Protein AF-A0A7X9FVB8-F1 (afdb_monomer)

Radius of gyration: 13.24 Å; Cα contacts (8 Å, |Δi|>4): 28; chains: 1; bounding box: 36×28×25 Å

Structure (mmCIF, N/CA/C/O backbone):
data_AF-A0A7X9FVB8-F1
#
_entry.id   AF-A0A7X9FVB8-F1
#
loop_
_atom_site.group_PDB
_atom_site.id
_atom_site.type_symbol
_atom_site.label_atom_id
_atom_site.label_alt_id
_atom_site.label_comp_id
_atom_site.label_asym_id
_atom_site.label_entity_id
_atom_site.label_seq_id
_atom_site.pdbx_PDB_ins_code
_atom_site.Cartn_x
_atom_site.Cartn_y
_atom_site.Cartn_z
_atom_site.occupancy
_atom_site.B_iso_or_equiv
_atom_site.auth_seq_id
_atom_site.auth_comp_id
_atom_site.auth_asym_id
_atom_site.auth_atom_id
_atom_site.pdbx_PDB_model_num
ATOM 1 N N . MET A 1 1 ? 25.231 -25.831 12.564 1.00 42.03 1 MET A N 1
ATOM 2 C CA . MET A 1 1 ? 24.998 -24.418 12.203 1.00 42.03 1 MET A CA 1
ATOM 3 C C . MET A 1 1 ? 23.530 -24.281 11.848 1.00 42.03 1 MET A C 1
ATOM 5 O O . MET A 1 1 ? 23.139 -24.566 10.726 1.00 42.03 1 MET A O 1
ATOM 9 N N . ALA A 1 2 ? 22.706 -24.000 12.852 1.00 52.91 2 ALA A N 1
ATOM 10 C CA . ALA A 1 2 ? 21.282 -23.754 12.697 1.00 52.91 2 ALA A CA 1
ATOM 11 C C . ALA A 1 2 ? 21.093 -22.265 12.946 1.00 52.91 2 ALA A C 1
ATOM 13 O O . ALA A 1 2 ? 21.500 -21.837 14.009 1.00 52.91 2 ALA A O 1
ATOM 14 N N . GLU A 1 3 ? 20.575 -21.521 11.967 1.00 47.94 3 GLU A N 1
ATOM 15 C CA . GLU A 1 3 ? 19.937 -20.197 12.102 1.00 47.94 3 GLU A CA 1
ATOM 16 C C . GLU A 1 3 ? 19.871 -19.550 10.715 1.00 47.94 3 GLU A C 1
ATOM 18 O O . GLU A 1 3 ? 20.733 -18.763 10.350 1.00 47.94 3 GLU A O 1
ATOM 23 N N . SER A 1 4 ? 18.881 -19.927 9.897 1.00 41.81 4 SER A N 1
ATOM 24 C CA . SER A 1 4 ? 18.462 -19.157 8.704 1.00 41.81 4 SER A CA 1
ATOM 25 C C . SER A 1 4 ? 17.129 -19.666 8.128 1.00 41.81 4 SER A C 1
ATOM 27 O O . SER A 1 4 ? 16.955 -19.725 6.916 1.00 41.81 4 SER A O 1
ATOM 29 N N . ASP A 1 5 ? 16.161 -20.047 8.971 1.00 43.06 5 ASP A N 1
ATOM 30 C CA . ASP A 1 5 ? 14.839 -20.507 8.488 1.00 43.06 5 ASP A CA 1
ATOM 31 C C . ASP A 1 5 ? 13.666 -19.617 8.932 1.00 43.06 5 ASP A C 1
ATOM 33 O O . ASP A 1 5 ? 12.499 -19.977 8.820 1.00 43.06 5 ASP A O 1
ATOM 37 N N . LYS A 1 6 ? 13.950 -18.394 9.404 1.00 45.00 6 LYS A N 1
ATOM 38 C CA . LYS A 1 6 ? 12.901 -17.421 9.767 1.00 45.00 6 LYS A CA 1
ATOM 39 C C . LYS A 1 6 ? 12.640 -16.355 8.697 1.00 45.00 6 LYS A C 1
ATOM 41 O O . LYS A 1 6 ? 11.599 -15.703 8.727 1.00 45.00 6 LYS A O 1
ATOM 46 N N . GLU A 1 7 ? 13.518 -16.219 7.703 1.00 46.50 7 GLU A N 1
ATOM 47 C CA . GLU A 1 7 ? 13.419 -15.150 6.694 1.00 46.50 7 GLU A CA 1
ATOM 48 C C . GLU A 1 7 ? 12.671 -15.542 5.411 1.00 46.50 7 GLU A C 1
ATOM 50 O O . GLU A 1 7 ? 12.176 -14.673 4.690 1.00 46.50 7 GLU A O 1
ATOM 55 N N . LYS A 1 8 ? 12.497 -16.838 5.121 1.00 45.00 8 LYS A N 1
ATOM 56 C CA . LYS A 1 8 ? 11.789 -17.273 3.900 1.00 45.00 8 LYS A CA 1
ATOM 57 C C . LYS A 1 8 ? 10.267 -17.303 4.044 1.00 45.00 8 LYS A C 1
ATOM 59 O O . LYS A 1 8 ? 9.567 -17.173 3.045 1.00 45.00 8 LYS A O 1
ATOM 64 N N . SER A 1 9 ? 9.738 -17.390 5.265 1.00 46.41 9 SER A N 1
ATOM 65 C CA . SER A 1 9 ? 8.283 -17.449 5.488 1.00 46.41 9 SER A CA 1
ATOM 66 C C . SER A 1 9 ? 7.591 -16.080 5.344 1.00 46.41 9 SER A C 1
ATOM 68 O O . SER A 1 9 ? 6.403 -15.996 5.035 1.00 46.41 9 SER A O 1
ATOM 70 N N . SER A 1 10 ? 8.337 -14.975 5.481 1.00 52.16 10 SER A N 1
ATOM 71 C CA . SER A 1 10 ? 7.784 -13.618 5.336 1.00 52.16 10 SER A CA 1
ATOM 72 C C . SER A 1 10 ? 7.600 -13.171 3.883 1.00 52.16 10 SER A C 1
ATOM 74 O O . SER A 1 10 ? 6.727 -12.345 3.627 1.00 52.16 10 SER A O 1
ATOM 76 N N . LYS A 1 11 ? 8.339 -13.743 2.919 1.00 54.69 11 LYS A N 1
ATOM 77 C CA . LYS A 1 11 ? 8.230 -13.357 1.496 1.00 54.69 11 LYS A CA 1
ATOM 78 C C . LYS A 1 11 ? 6.897 -13.760 0.853 1.00 54.69 11 LYS A C 1
ATOM 80 O O . LYS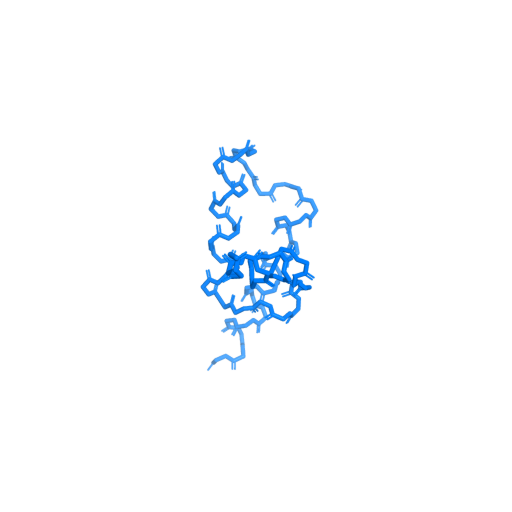 A 1 11 ? 6.483 -13.134 -0.115 1.00 54.69 11 LYS A O 1
ATOM 85 N N . ASN A 1 12 ? 6.186 -14.730 1.436 1.00 58.25 12 ASN A N 1
ATOM 86 C CA . ASN A 1 12 ? 4.876 -15.191 0.960 1.00 58.25 12 ASN A CA 1
ATOM 87 C C . ASN A 1 12 ? 3.716 -14.723 1.854 1.00 58.25 12 ASN A C 1
ATOM 89 O O . ASN A 1 12 ? 2.615 -15.283 1.796 1.00 58.25 12 ASN A O 1
ATOM 93 N N . LYS A 1 13 ? 3.919 -13.705 2.702 1.00 66.62 13 LYS A N 1
ATOM 94 C CA . LYS A 1 13 ? 2.798 -13.118 3.441 1.00 66.62 13 LYS A CA 1
ATOM 95 C C . LYS A 1 13 ? 1.823 -12.504 2.443 1.00 66.62 13 LYS A C 1
ATOM 97 O O . LYS A 1 13 ? 2.143 -11.566 1.720 1.00 66.62 13 LYS A O 1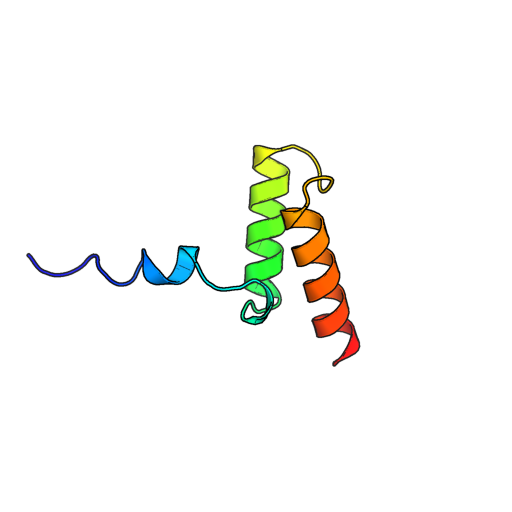
ATOM 102 N N . LYS A 1 14 ? 0.605 -13.053 2.418 1.00 76.19 14 LYS A N 1
ATOM 103 C CA . LYS A 1 14 ? -0.506 -12.493 1.642 1.00 76.19 14 LYS A CA 1
ATOM 104 C C . LYS A 1 14 ? -0.649 -11.015 1.991 1.00 76.19 14 LYS A C 1
ATOM 106 O O . LYS A 1 14 ? -0.648 -10.679 3.171 1.00 76.19 14 LYS A O 1
ATOM 111 N N . ILE A 1 15 ? -0.887 -10.174 0.987 1.00 78.94 15 ILE A N 1
ATOM 112 C CA . ILE A 1 15 ? -1.072 -8.722 1.153 1.00 78.94 15 ILE A CA 1
ATOM 113 C C . ILE A 1 15 ? -2.126 -8.399 2.224 1.00 78.94 15 ILE A C 1
ATOM 115 O O . ILE A 1 15 ? -1.983 -7.458 2.994 1.00 78.94 15 ILE A O 1
ATOM 119 N N . ASN A 1 16 ? -3.153 -9.244 2.346 1.00 78.38 16 ASN A N 1
ATOM 120 C CA . ASN A 1 16 ? -4.200 -9.116 3.360 1.00 78.38 16 ASN A CA 1
ATOM 121 C C . ASN A 1 16 ? -3.666 -9.200 4.815 1.00 78.38 16 ASN A C 1
ATOM 123 O O . ASN A 1 16 ? -4.242 -8.618 5.724 1.00 78.38 16 ASN A O 1
ATOM 127 N N . ARG A 1 17 ? -2.537 -9.874 5.053 1.00 80.88 17 ARG A N 1
ATOM 128 C CA . ARG A 1 17 ? -1.898 -9.990 6.377 1.00 80.88 17 ARG A CA 1
ATOM 129 C C . ARG A 1 17 ? -0.783 -8.962 6.610 1.00 80.88 17 ARG A C 1
ATOM 131 O O . ARG A 1 17 ? -0.142 -9.024 7.654 1.00 80.88 17 ARG A O 1
ATOM 138 N N . LEU A 1 18 ? -0.522 -8.064 5.657 1.00 82.88 18 LEU A N 1
ATOM 139 C CA . LEU A 1 18 ? 0.471 -7.003 5.826 1.00 82.88 18 LEU A CA 1
ATOM 140 C C . LEU A 1 18 ? -0.103 -5.861 6.668 1.00 82.88 18 LEU A C 1
ATOM 142 O O . LEU A 1 18 ? -1.278 -5.508 6.541 1.00 82.88 18 LEU A O 1
ATOM 146 N N . THR A 1 19 ? 0.750 -5.289 7.513 1.00 86.56 19 THR A N 1
ATOM 147 C CA . THR A 1 19 ? 0.482 -4.058 8.263 1.00 86.56 19 THR A CA 1
ATOM 148 C C . THR A 1 19 ? 0.798 -2.836 7.400 1.00 86.56 19 THR A C 1
ATOM 150 O O . THR A 1 19 ? 1.411 -2.963 6.340 1.00 86.56 19 THR A O 1
ATOM 153 N N . LEU A 1 20 ? 0.398 -1.640 7.847 1.00 86.25 20 LEU A N 1
ATOM 154 C CA . LEU A 1 20 ? 0.678 -0.394 7.123 1.00 86.25 20 LEU A CA 1
ATOM 155 C C . LEU A 1 20 ? 2.171 -0.228 6.806 1.00 86.25 20 LEU A C 1
ATOM 157 O O . LEU A 1 20 ? 2.510 -0.033 5.643 1.00 86.25 20 LEU A O 1
ATOM 161 N N . SER A 1 21 ? 3.051 -0.418 7.792 1.00 86.62 21 SER A N 1
ATOM 162 C CA . SER A 1 21 ? 4.502 -0.285 7.599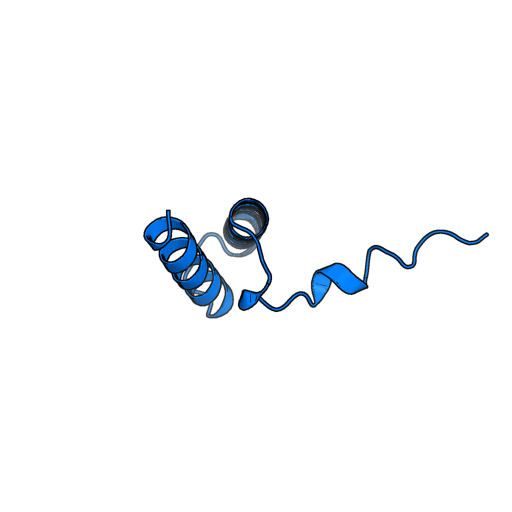 1.00 86.62 21 SER A CA 1
ATOM 163 C C . SER A 1 21 ? 5.063 -1.267 6.567 1.00 86.62 21 SER A C 1
ATOM 165 O O . SER A 1 21 ? 5.871 -0.885 5.726 1.00 86.62 21 SER A O 1
ATOM 167 N N . GLU A 1 22 ? 4.596 -2.519 6.571 1.00 87.44 22 GLU A N 1
ATOM 168 C CA . GLU A 1 22 ? 5.034 -3.523 5.593 1.00 87.44 22 GLU A CA 1
ATOM 169 C C . GLU A 1 22 ? 4.541 -3.190 4.175 1.00 87.44 22 GLU A C 1
ATOM 171 O O . GLU A 1 22 ? 5.236 -3.434 3.188 1.00 87.44 22 GLU A O 1
ATOM 176 N N . ILE A 1 23 ? 3.334 -2.625 4.058 1.00 88.88 23 ILE A N 1
ATOM 177 C CA . ILE A 1 23 ? 2.774 -2.187 2.775 1.00 88.88 23 ILE A CA 1
ATOM 178 C C . ILE A 1 23 ? 3.585 -1.025 2.204 1.00 88.88 23 ILE A C 1
ATOM 180 O O . ILE A 1 23 ? 3.859 -1.010 1.004 1.00 88.88 23 ILE A O 1
ATOM 184 N N . GLU A 1 24 ? 3.986 -0.071 3.044 1.00 88.88 24 GLU A N 1
ATOM 185 C CA . GLU A 1 24 ? 4.817 1.061 2.630 1.00 88.88 24 GLU A CA 1
ATOM 186 C C . GLU A 1 24 ? 6.206 0.606 2.191 1.00 88.88 24 GLU A C 1
ATOM 188 O O . GLU A 1 24 ? 6.606 0.923 1.071 1.00 88.88 24 GLU A O 1
ATOM 193 N N . ALA A 1 25 ? 6.864 -0.252 2.976 1.00 89.94 25 ALA A N 1
ATOM 194 C CA . ALA 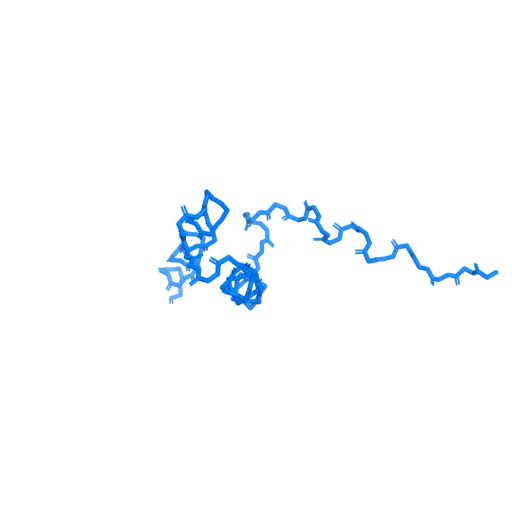A 1 25 ? 8.156 -0.829 2.609 1.00 89.94 25 ALA A CA 1
ATOM 195 C C . ALA A 1 25 ? 8.104 -1.553 1.249 1.00 89.94 25 ALA A C 1
ATOM 197 O O . ALA A 1 25 ? 9.006 -1.416 0.419 1.00 89.94 25 ALA A O 1
ATOM 198 N N . GLN A 1 26 ? 7.019 -2.285 0.966 1.00 87.31 26 GLN A N 1
ATOM 199 C CA . GLN A 1 26 ? 6.840 -2.938 -0.333 1.00 87.31 26 GLN A CA 1
ATOM 200 C C . GLN A 1 26 ? 6.528 -1.955 -1.467 1.00 87.31 26 GLN A C 1
ATOM 202 O O . GLN A 1 26 ? 7.016 -2.147 -2.580 1.00 87.31 26 GLN A O 1
ATOM 207 N N . LEU A 1 27 ? 5.745 -0.899 -1.228 1.00 88.69 27 LEU A N 1
ATOM 208 C CA . LEU A 1 27 ? 5.494 0.140 -2.234 1.00 88.69 27 LEU A CA 1
ATOM 209 C C . LEU A 1 27 ? 6.765 0.913 -2.588 1.00 88.69 27 LEU A C 1
ATOM 211 O O . LEU A 1 27 ? 6.952 1.255 -3.757 1.00 88.69 27 LEU A O 1
ATOM 215 N N . GLU A 1 28 ? 7.639 1.159 -1.615 1.00 89.44 28 GLU A N 1
ATOM 216 C CA . GLU A 1 28 ? 8.953 1.760 -1.835 1.00 89.44 28 GLU A CA 1
ATOM 217 C C . GLU A 1 28 ? 9.880 0.825 -2.610 1.00 89.44 28 GLU A C 1
ATOM 219 O O . GLU A 1 28 ? 10.504 1.255 -3.582 1.00 89.44 28 GLU A O 1
ATOM 224 N N . ALA A 1 29 ? 9.907 -0.467 -2.267 1.00 87.75 29 ALA A N 1
ATOM 225 C CA . ALA A 1 29 ? 10.664 -1.466 -3.018 1.00 87.75 29 ALA A CA 1
ATOM 226 C C . ALA A 1 29 ? 10.197 -1.550 -4.481 1.00 87.75 29 ALA A C 1
ATOM 228 O O . ALA A 1 29 ? 11.019 -1.541 -5.398 1.00 87.75 29 ALA A O 1
ATOM 229 N N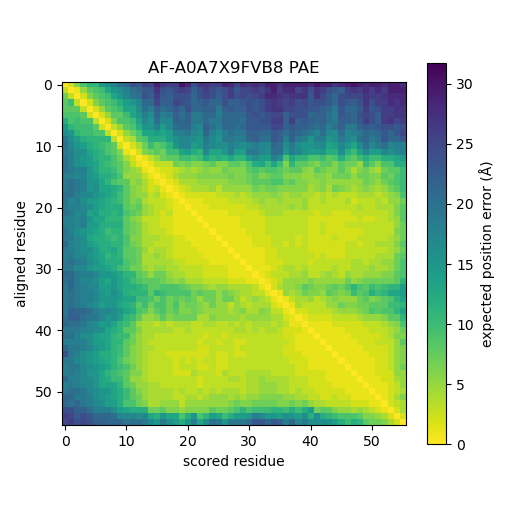 . ILE A 1 30 ? 8.881 -1.550 -4.718 1.00 86.88 30 ILE A N 1
ATOM 230 C CA . ILE A 1 30 ? 8.309 -1.519 -6.070 1.00 86.88 30 ILE A CA 1
ATOM 231 C C . ILE A 1 30 ? 8.658 -0.212 -6.774 1.00 86.88 30 ILE A C 1
ATOM 233 O O . ILE A 1 30 ? 9.052 -0.240 -7.932 1.00 86.88 30 ILE A O 1
ATOM 237 N N . LYS A 1 31 ? 8.553 0.934 -6.096 1.00 87.06 31 LYS A N 1
ATOM 238 C CA . LYS A 1 31 ? 8.915 2.232 -6.678 1.00 87.06 31 LYS A CA 1
ATOM 239 C C . LYS A 1 31 ? 10.385 2.268 -7.089 1.00 87.06 31 LYS A C 1
ATOM 241 O O . LYS A 1 31 ? 10.699 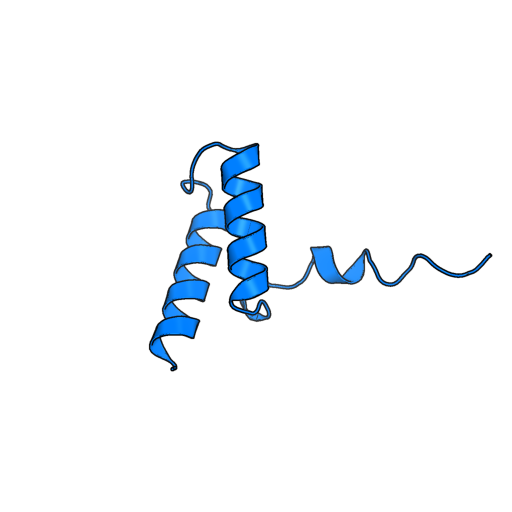2.810 -8.140 1.00 87.06 31 LYS A O 1
ATOM 246 N N . LYS A 1 32 ? 11.274 1.670 -6.295 1.00 87.25 32 LYS A N 1
ATOM 247 C CA . LYS A 1 32 ? 12.707 1.586 -6.597 1.00 87.25 32 LYS A CA 1
ATOM 248 C C . LYS A 1 32 ? 13.002 0.623 -7.748 1.00 87.25 32 LYS A C 1
ATOM 250 O O . LYS A 1 32 ? 13.897 0.894 -8.537 1.00 87.25 32 LYS A O 1
ATOM 255 N N . SER A 1 33 ? 12.261 -0.480 -7.839 1.00 83.00 33 SER A N 1
ATOM 256 C CA . SER A 1 33 ? 12.476 -1.510 -8.861 1.00 83.00 33 SER A CA 1
ATOM 257 C C . SER A 1 33 ? 11.837 -1.164 -10.209 1.00 83.00 33 SER A C 1
ATOM 259 O O . SER A 1 33 ? 12.448 -1.375 -11.246 1.00 83.00 33 SER A O 1
ATOM 261 N N . GLU A 1 34 ? 10.608 -0.650 -10.201 1.00 80.44 34 GLU A N 1
ATOM 262 C CA . GLU A 1 34 ? 9.768 -0.450 -11.394 1.00 80.44 34 GLU A CA 1
ATOM 263 C C . GLU A 1 34 ? 9.587 1.036 -11.745 1.00 80.44 34 GLU A C 1
ATOM 265 O O . GLU A 1 34 ? 9.018 1.372 -12.781 1.00 80.44 34 GLU A O 1
ATOM 270 N N . GLY A 1 35 ? 9.983 1.954 -10.858 1.00 81.69 35 GLY A N 1
ATOM 271 C CA . GLY A 1 35 ? 9.791 3.398 -11.032 1.00 81.69 35 GLY A CA 1
ATOM 272 C C . GLY A 1 35 ? 8.342 3.879 -10.885 1.00 81.69 35 GLY A C 1
ATOM 273 O O . GLY A 1 35 ? 8.105 5.084 -10.828 1.00 81.69 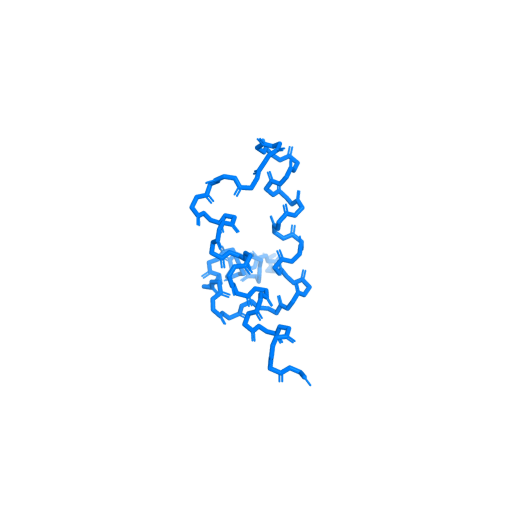35 GLY A O 1
ATOM 274 N N . ASN A 1 36 ? 7.353 2.976 -10.820 1.00 80.44 36 ASN A N 1
ATOM 275 C CA . ASN A 1 36 ? 5.936 3.337 -10.793 1.00 80.44 36 ASN A CA 1
ATOM 276 C C . ASN A 1 36 ? 5.046 2.289 -10.092 1.00 80.44 36 ASN A C 1
ATOM 278 O O . ASN A 1 36 ? 5.419 1.133 -9.914 1.00 80.44 36 ASN A O 1
ATOM 282 N N . TRP A 1 37 ? 3.815 2.673 -9.744 1.00 83.56 37 TRP A N 1
ATOM 283 C CA . TRP A 1 37 ? 2.828 1.827 -9.053 1.00 83.56 37 TRP A CA 1
ATOM 284 C C . TRP A 1 37 ? 1.758 1.238 -9.986 1.00 83.56 37 TRP A C 1
ATOM 286 O O . TRP A 1 37 ? 0.605 1.038 -9.603 1.00 83.56 37 TRP A O 1
ATOM 296 N N . ARG A 1 38 ? 2.121 0.948 -11.240 1.00 81.44 38 ARG A N 1
ATOM 297 C CA . ARG A 1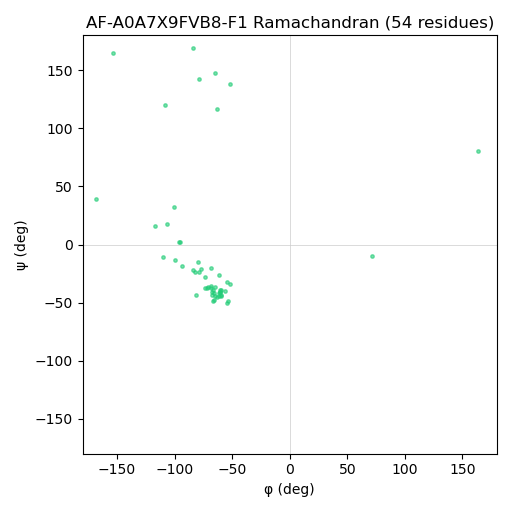 38 ? 1.185 0.402 -12.244 1.00 81.44 38 ARG A CA 1
ATOM 298 C C . ARG A 1 38 ? 0.987 -1.109 -12.150 1.00 81.44 38 ARG A C 1
ATOM 300 O O . ARG A 1 38 ? -0.055 -1.625 -12.576 1.00 81.44 38 ARG A O 1
ATOM 307 N N . SER A 1 39 ? 1.951 -1.820 -11.578 1.00 83.50 39 SER A N 1
ATOM 308 C CA . SER A 1 39 ? 1.925 -3.278 -11.481 1.00 83.50 39 SER A CA 1
ATOM 309 C C . SER A 1 39 ? 0.764 -3.759 -10.600 1.00 83.50 39 SER A C 1
ATOM 311 O O . SER A 1 39 ? 0.346 -3.091 -9.650 1.00 83.50 39 SER A O 1
ATOM 313 N N . LYS A 1 40 ? 0.201 -4.934 -10.926 1.00 85.69 40 LYS A N 1
ATOM 314 C CA . LYS A 1 40 ? -0.955 -5.520 -10.210 1.00 85.69 40 LYS A CA 1
ATOM 315 C C . LYS A 1 40 ? -0.688 -5.649 -8.706 1.00 85.69 40 LYS A C 1
ATOM 317 O O . LYS A 1 40 ? -1.602 -5.520 -7.896 1.00 85.69 40 LYS A O 1
ATOM 322 N N . HIS A 1 41 ? 0.567 -5.886 -8.336 1.00 84.88 41 HIS A N 1
ATOM 323 C CA . HIS A 1 41 ? 1.009 -5.951 -6.949 1.00 84.88 41 HIS A CA 1
ATOM 324 C C . HIS A 1 41 ? 0.913 -4.589 -6.237 1.00 84.88 41 HIS A C 1
ATOM 326 O O . HIS A 1 41 ? 0.290 -4.490 -5.184 1.00 84.88 41 HIS A O 1
ATOM 332 N N . ALA A 1 42 ? 1.417 -3.520 -6.862 1.00 87.44 42 ALA A N 1
ATOM 333 C CA . ALA A 1 42 ? 1.362 -2.159 -6.325 1.00 87.44 42 ALA A CA 1
ATOM 334 C C . ALA A 1 42 ? -0.080 -1.684 -6.096 1.00 87.44 42 ALA A C 1
ATOM 336 O O . ALA A 1 42 ? -0.407 -1.144 -5.042 1.00 87.44 42 ALA A O 1
ATOM 337 N N . ARG A 1 43 ? -0.974 -1.963 -7.054 1.00 89.31 43 ARG A N 1
ATOM 338 C CA . ARG A 1 43 ? -2.405 -1.646 -6.932 1.00 89.31 43 ARG A CA 1
ATOM 339 C C . ARG A 1 43 ? -3.066 -2.358 -5.749 1.00 89.31 43 ARG A C 1
ATOM 341 O O . ARG A 1 43 ? -3.849 -1.744 -5.033 1.00 89.31 43 ARG A O 1
ATOM 348 N N . GLN A 1 44 ? -2.731 -3.629 -5.515 1.00 90.25 44 GLN A N 1
ATOM 349 C CA . GLN A 1 44 ? -3.243 -4.377 -4.361 1.00 90.25 44 GLN A CA 1
ATOM 350 C C . GLN A 1 44 ? -2.720 -3.824 -3.029 1.00 90.25 44 GLN A C 1
ATOM 352 O O . GLN A 1 44 ? -3.483 -3.731 -2.070 1.00 90.25 44 GLN A O 1
ATOM 357 N N . LEU A 1 45 ? -1.448 -3.422 -2.975 1.00 89.62 45 LEU A N 1
ATOM 358 C CA . LEU A 1 45 ? -0.848 -2.786 -1.801 1.00 89.62 45 LEU A CA 1
ATOM 359 C C . LEU A 1 45 ? -1.512 -1.439 -1.484 1.00 89.62 45 LEU A C 1
ATOM 361 O O . LEU A 1 45 ? -1.898 -1.212 -0.341 1.00 89.62 45 LEU A O 1
ATOM 365 N N . LEU A 1 46 ? -1.739 -0.587 -2.490 1.00 89.12 46 LEU A N 1
ATOM 366 C CA . LEU A 1 46 ? -2.461 0.682 -2.325 1.00 89.12 46 LEU A CA 1
ATOM 367 C C . LEU A 1 46 ? -3.901 0.469 -1.840 1.00 89.12 46 LEU A C 1
ATOM 369 O O . LEU A 1 46 ? -4.342 1.142 -0.910 1.00 89.12 46 LEU A O 1
ATOM 373 N N . ALA A 1 47 ? -4.619 -0.500 -2.416 1.00 89.50 47 ALA A N 1
ATOM 374 C CA . ALA A 1 47 ? -5.968 -0.844 -1.971 1.00 89.50 47 ALA A CA 1
ATOM 375 C C . ALA A 1 47 ? -5.976 -1.328 -0.512 1.00 89.50 47 ALA A C 1
ATOM 377 O O . ALA A 1 47 ? -6.836 -0.928 0.272 1.00 89.50 47 ALA A O 1
ATOM 378 N N . ARG A 1 48 ? -4.993 -2.147 -0.115 1.00 89.12 48 ARG A N 1
ATOM 379 C CA . ARG A 1 48 ? -4.871 -2.600 1.275 1.00 89.12 48 ARG A CA 1
ATOM 380 C C . ARG A 1 48 ? -4.515 -1.456 2.222 1.00 89.12 48 ARG A C 1
ATOM 382 O O . ARG A 1 48 ? -5.120 -1.381 3.287 1.00 89.12 48 ARG A O 1
ATOM 389 N N . LYS A 1 49 ? -3.609 -0.552 1.824 1.00 88.12 49 LYS A N 1
ATOM 390 C CA . LYS A 1 49 ? -3.281 0.673 2.572 1.00 88.12 49 LYS A CA 1
ATOM 391 C C . LYS A 1 49 ? -4.547 1.484 2.841 1.00 88.12 49 LYS A C 1
ATOM 393 O O . LYS A 1 49 ? -4.827 1.771 3.996 1.00 88.12 49 LYS A O 1
ATOM 398 N N . ALA A 1 50 ? -5.350 1.742 1.807 1.00 88.19 50 ALA A N 1
ATOM 399 C CA . ALA A 1 50 ? -6.598 2.499 1.920 1.00 88.19 50 ALA A CA 1
ATOM 400 C C . ALA A 1 50 ? -7.614 1.861 2.890 1.00 88.19 50 ALA A C 1
ATOM 402 O O . ALA A 1 50 ? -8.274 2.563 3.654 1.00 88.19 50 ALA A O 1
ATOM 403 N N . VAL A 1 51 ? -7.733 0.528 2.891 1.00 88.31 51 VAL A N 1
ATOM 404 C CA . VAL A 1 51 ? -8.620 -0.204 3.815 1.00 88.31 51 VAL A CA 1
ATOM 405 C C . VAL A 1 51 ? -8.141 -0.118 5.264 1.00 88.31 51 VAL A C 1
ATOM 407 O O . VAL A 1 51 ? -8.969 -0.034 6.168 1.00 88.31 51 VAL A O 1
ATOM 410 N N . LEU A 1 52 ? -6.826 -0.155 5.491 1.00 84.75 52 LEU A N 1
ATOM 411 C CA . LEU A 1 52 ? -6.248 -0.033 6.830 1.00 84.75 52 LEU A CA 1
ATOM 412 C C . LEU A 1 52 ? -6.332 1.404 7.355 1.00 84.75 52 LEU A C 1
ATOM 414 O O . LEU A 1 52 ? -6.621 1.588 8.528 1.00 84.75 52 LEU A O 1
ATOM 418 N N . THR A 1 53 ? -6.152 2.414 6.498 1.00 84.44 53 THR A N 1
ATOM 419 C CA . THR A 1 5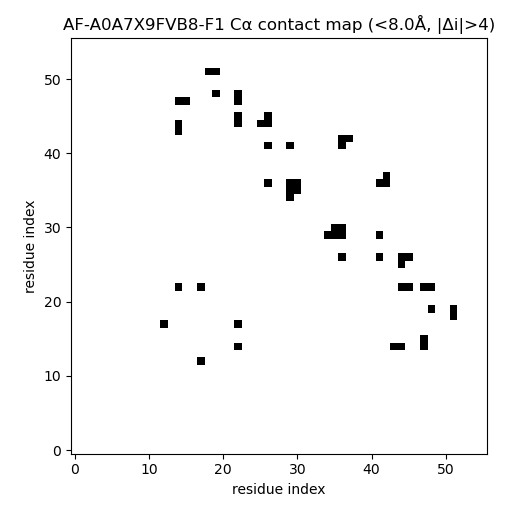3 ? -6.294 3.827 6.889 1.00 84.44 53 THR A CA 1
ATOM 420 C C . THR A 1 53 ? -7.744 4.251 7.104 1.00 84.44 53 THR A C 1
ATOM 422 O O . THR A 1 53 ? -7.985 5.165 7.873 1.00 84.44 53 THR A O 1
ATOM 425 N N . ARG A 1 54 ? -8.716 3.617 6.430 1.00 81.38 54 ARG A N 1
ATOM 426 C CA . ARG A 1 54 ? -10.154 3.902 6.611 1.00 81.38 54 ARG A CA 1
ATOM 427 C C . ARG A 1 54 ? -10.757 3.226 7.854 1.00 81.38 54 ARG A C 1
ATOM 429 O O . ARG A 1 54 ? -11.876 3.551 8.226 1.00 81.38 54 ARG A O 1
ATOM 436 N N . GLN A 1 55 ? -10.060 2.256 8.443 1.00 60.69 55 GLN A N 1
ATOM 437 C CA . GLN A 1 55 ? -10.489 1.550 9.658 1.00 60.69 55 GLN A CA 1
ATOM 438 C C . GLN A 1 55 ? -9.901 2.129 10.957 1.00 60.69 55 GLN A C 1
ATOM 440 O O . GLN A 1 55 ? -10.163 1.566 12.017 1.00 60.69 55 GLN A O 1
ATOM 445 N N . GLY A 1 56 ? -9.113 3.205 10.880 1.00 48.16 56 GLY A N 1
ATOM 446 C CA . GLY A 1 56 ? -8.728 4.017 12.040 1.00 48.16 56 GLY A CA 1
ATOM 447 C C . GLY A 1 56 ? -9.662 5.205 12.188 1.00 48.16 56 GLY A C 1
ATOM 448 O O . GLY A 1 56 ? -9.893 5.601 13.347 1.00 48.16 56 GLY A O 1
#

Sequence (56 aa):
MAESDKEKSSKNKKINRLTLSEIEAQLEAIKKSEGNWRSKHARQLLARKAVLTRQG

Solvent-accessible surface area (backbone atoms only — not comparable to full-atom values): 3568 Å² total; per-residue (Å²): 141,86,89,83,80,74,71,71,67,62,78,71,59,52,73,90,77,52,51,69,69,57,38,50,56,50,48,50,51,39,35,72,74,66,71,47,67,80,50,76,65,42,48,51,42,53,54,48,45,53,55,59,64,71,71,109

Mean predicted aligned error: 9.21 Å

Secondary structure (DSSP, 8-state):
----SSSSSSTT--GGG--HHHHHHHHHHHHHHHSSS-SHHHHHHHHHHHHHHTT-

pLDDT: mean 76.1, std 16.45, range [41.81, 90.25]

Foldseek 3Di:
DDDDPPPPVVVPPDLLPDDLVRLVVVLVVCCVVVVDQPDPSSVSSVVSNVVNVVVD

Nearest PDB structures (foldseek):
  7qiw-assembly1_T  TM=4.068E-01  e=9.763E+00  Solanum lycopersicum